Protein AF-A0A950V384-F1 (afdb_monomer)

pLDDT: mean 83.59, std 12.49, range [44.19, 95.56]

Nearest PDB structures (foldseek):
  2l8o-assembly1_A  TM=3.702E-01  e=6.399E+00  Cytophaga hutchinsonii ATCC 33406
  4v8p-assembly4_HC  TM=2.846E-01  e=3.261E+00  Tetrahymena thermophila
  8a3w-assembly1_p  TM=2.934E-01  e=3.687E+00  Leishmania major strain Friedlin

Secondary structure (DSSP, 8-state):
--SHHHHHHHHHHHHHHHHHHHHHHHHHHH-----SS-EEEE--GGGS-HHHHHHHHHHHHHHHTTT-EEEEEEEEETT---EEEEEE-TT-S-EEEEEE----

Foldseek 3Di:
DDDPVVVVVVVVVVVVVCCVVVVVVVVVVVCPPDDPDFDKAFDDLVNDDPVRNVVVVVVQVVVVVVQWHWDTKTDRPPPAPKIKIWIDHPVDPDIDIDIDHDDD

Sequence (104 aa):
MALFADTDLFVFLATVAQILILGPMQLRRNLRPLPRSFAVESVPDESLTEGQRKYFKDYDEKLARLNYWPVYTYRASGFSPNLLRSYANPMEPVRCVLMIVEVS

Mean predicted aligned error: 10.93 Å

Structure (mmCIF, N/CA/C/O backbone):
data_AF-A0A950V384-F1
#
_entry.id   AF-A0A950V384-F1
#
loop_
_atom_site.group_PDB
_atom_site.id
_atom_site.type_symbol
_atom_site.label_atom_id
_atom_site.label_alt_id
_atom_site.label_comp_id
_atom_site.label_asym_id
_atom_site.label_entity_id
_atom_site.label_seq_id
_atom_site.pdbx_PDB_ins_code
_atom_site.Cartn_x
_atom_site.Cartn_y
_atom_site.Cartn_z
_atom_site.occupancy
_atom_site.B_iso_or_equiv
_atom_site.auth_seq_id
_atom_site.auth_comp_id
_atom_site.auth_asym_id
_atom_site.auth_atom_id
_atom_site.pdbx_PDB_model_num
ATOM 1 N N . MET A 1 1 ? -55.552 22.371 12.981 1.00 44.19 1 MET A N 1
ATOM 2 C CA . MET A 1 1 ? -54.364 22.944 12.315 1.00 44.19 1 MET A CA 1
ATOM 3 C C . MET A 1 1 ? -53.365 23.302 13.410 1.00 44.19 1 MET A C 1
ATOM 5 O O . MET A 1 1 ? -53.310 24.442 13.834 1.00 44.19 1 MET A O 1
ATOM 9 N N . ALA A 1 2 ? -52.723 22.295 14.004 1.00 50.62 2 ALA A N 1
ATOM 10 C CA . ALA A 1 2 ? -51.866 22.466 15.178 1.00 50.62 2 ALA A CA 1
ATOM 11 C C . ALA A 1 2 ? -51.040 21.189 15.418 1.00 50.62 2 ALA A C 1
ATOM 13 O O . ALA A 1 2 ? -51.547 20.098 15.163 1.00 50.62 2 ALA A O 1
ATOM 14 N N . LEU A 1 3 ? -49.828 21.370 15.956 1.00 50.88 3 LEU A N 1
ATOM 15 C CA . LEU A 1 3 ? -49.011 20.423 16.741 1.00 50.88 3 LEU A CA 1
ATOM 16 C C . LEU A 1 3 ? -48.014 19.466 16.066 1.00 50.88 3 LEU A C 1
ATOM 18 O O . LEU A 1 3 ? -47.193 18.917 16.791 1.00 50.88 3 LEU A O 1
ATOM 22 N N . PHE A 1 4 ? -47.970 19.309 14.740 1.00 52.41 4 PHE A N 1
ATOM 23 C CA . PHE A 1 4 ? -46.902 18.494 14.116 1.00 52.41 4 PHE A CA 1
ATOM 24 C C . PHE A 1 4 ? -45.592 19.262 13.868 1.00 52.41 4 PHE A C 1
ATOM 26 O O . PHE A 1 4 ? -44.540 18.648 13.742 1.00 52.41 4 PHE A O 1
ATOM 33 N N . ALA A 1 5 ? -45.631 20.599 13.842 1.00 56.78 5 ALA A N 1
ATOM 34 C CA . ALA A 1 5 ? -44.442 21.422 13.604 1.00 56.78 5 ALA A CA 1
ATOM 35 C C . ALA A 1 5 ? -43.501 21.502 14.823 1.00 56.78 5 ALA A C 1
ATOM 37 O O . ALA A 1 5 ? -42.292 21.612 14.647 1.00 56.78 5 ALA A O 1
ATOM 38 N N . ASP A 1 6 ? -44.028 21.410 16.048 1.00 63.94 6 ASP A N 1
ATOM 39 C CA . ASP A 1 6 ? -43.222 21.572 17.266 1.00 63.94 6 ASP A CA 1
ATOM 40 C C . ASP A 1 6 ? -42.401 20.328 17.600 1.00 63.94 6 ASP A C 1
ATOM 42 O O . ASP A 1 6 ? -41.274 20.441 18.074 1.00 63.94 6 ASP A O 1
ATOM 46 N N . THR A 1 7 ? -42.934 19.131 17.341 1.00 78.44 7 THR A N 1
ATOM 47 C CA . THR A 1 7 ? -42.231 17.880 17.662 1.00 78.44 7 THR A CA 1
ATOM 48 C C . THR A 1 7 ? -41.049 17.664 16.727 1.00 78.44 7 THR A C 1
ATOM 50 O O . THR A 1 7 ? -39.948 17.383 17.196 1.00 78.44 7 THR A O 1
ATOM 53 N N . ASP A 1 8 ? -41.251 17.872 15.425 1.00 81.44 8 ASP A N 1
ATOM 54 C CA . ASP A 1 8 ? -40.179 17.777 14.431 1.00 81.44 8 ASP A CA 1
ATOM 55 C C . ASP A 1 8 ? -39.109 18.850 14.656 1.00 81.44 8 ASP A C 1
ATOM 57 O O . ASP A 1 8 ? -37.915 18.553 14.611 1.00 81.44 8 ASP A O 1
ATOM 61 N N . LEU A 1 9 ? -39.514 20.082 14.987 1.00 84.44 9 LEU A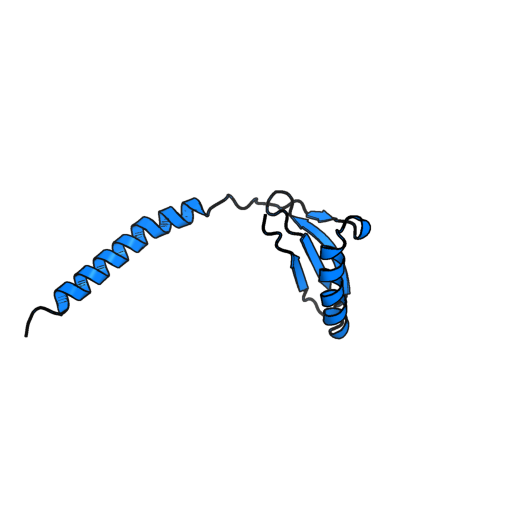 N 1
ATOM 62 C CA . LEU A 1 9 ? -38.577 21.154 15.319 1.00 84.44 9 LEU A CA 1
ATOM 63 C C . LEU A 1 9 ? -37.750 20.818 16.567 1.00 84.44 9 LEU A C 1
ATOM 65 O O . LEU A 1 9 ? -36.546 21.072 16.596 1.00 84.44 9 LEU A O 1
ATOM 69 N N . PHE A 1 10 ? -38.366 20.218 17.586 1.00 88.19 10 PHE A N 1
ATOM 70 C CA . PHE A 1 10 ? -37.671 19.830 18.811 1.00 88.19 10 PHE A CA 1
ATOM 71 C C . PHE A 1 10 ? -36.682 18.687 18.569 1.00 88.19 10 PHE A C 1
ATOM 73 O O . PHE A 1 10 ? -35.551 18.736 19.052 1.00 88.19 10 PHE A O 1
ATOM 80 N N . VAL A 1 11 ? -37.072 17.684 17.777 1.00 88.38 11 VAL A N 1
ATOM 81 C CA . VAL A 1 11 ? -36.191 16.577 17.375 1.00 88.38 11 VAL A CA 1
ATOM 82 C C . VAL A 1 11 ? -35.025 17.097 16.535 1.00 88.38 11 VAL A C 1
ATOM 84 O O . VAL A 1 11 ? -33.877 16.718 16.782 1.00 88.38 11 VAL A O 1
ATOM 87 N N . PHE A 1 12 ? -35.288 18.007 15.595 1.00 89.12 12 PHE A N 1
ATOM 88 C CA . PHE A 1 12 ? -34.262 18.669 14.792 1.00 89.12 12 PHE A CA 1
ATOM 89 C C . PHE A 1 12 ? -33.274 19.460 15.662 1.00 89.12 12 PHE A C 1
ATOM 91 O O . PHE A 1 12 ? -32.062 19.289 15.549 1.00 89.12 12 PHE A O 1
ATOM 98 N N . LEU A 1 13 ? -33.763 20.285 16.589 1.00 92.62 13 LEU A N 1
ATOM 99 C CA . LEU A 1 13 ? -32.900 21.051 17.491 1.00 92.62 13 LEU A CA 1
ATOM 100 C C . LEU A 1 13 ? -32.081 20.143 18.416 1.00 92.62 13 LEU A C 1
ATOM 102 O O . LEU A 1 13 ? -30.886 20.379 18.603 1.00 92.62 13 LEU A O 1
ATOM 106 N N . ALA A 1 14 ? -32.690 19.083 18.954 1.00 91.31 14 ALA A N 1
ATOM 107 C CA . ALA A 1 14 ? -32.005 18.109 19.797 1.00 91.31 14 ALA A CA 1
ATOM 108 C C . ALA A 1 14 ? -30.884 17.390 19.032 1.00 91.31 14 ALA A C 1
ATOM 110 O O . ALA A 1 14 ? -29.765 17.285 19.533 1.00 91.31 14 ALA A O 1
ATOM 111 N N . THR A 1 15 ? -31.148 16.952 17.799 1.00 90.75 15 THR A N 1
ATOM 112 C CA . THR A 1 15 ? -30.141 16.298 16.950 1.00 90.75 15 THR A CA 1
ATOM 113 C C . THR A 1 15 ? -29.018 17.244 16.546 1.00 90.75 15 THR A C 1
ATOM 115 O O . THR A 1 15 ? -27.850 16.865 16.636 1.00 90.75 15 THR A O 1
ATOM 118 N N . VAL A 1 16 ? -29.323 18.492 16.177 1.00 93.25 16 VAL A N 1
ATOM 119 C CA . VAL A 1 16 ? -28.297 19.505 15.878 1.00 93.25 16 VAL A CA 1
ATOM 120 C C . VAL A 1 16 ? -27.422 19.770 17.105 1.00 93.25 16 VAL A C 1
ATOM 122 O O . VAL A 1 16 ? -26.196 19.745 16.996 1.00 93.25 16 VAL A O 1
ATOM 125 N N . ALA A 1 17 ? -28.019 19.954 18.286 1.00 91.69 17 ALA A N 1
ATOM 126 C CA . ALA A 1 17 ? -27.272 20.133 19.531 1.00 91.69 17 ALA A CA 1
ATOM 127 C C . ALA A 1 17 ? -26.382 18.917 19.834 1.00 91.69 17 ALA A C 1
ATOM 129 O O . ALA A 1 17 ? -25.215 19.063 20.201 1.00 91.69 17 ALA A O 1
ATOM 130 N N . GLN A 1 18 ? -26.901 17.710 19.609 1.00 91.06 18 GLN A N 1
ATOM 131 C CA . GLN A 1 18 ? -26.168 16.467 19.796 1.00 91.06 18 GLN A CA 1
ATOM 132 C C . GLN A 1 18 ? -24.958 16.372 18.850 1.00 91.06 18 GLN A C 1
ATOM 134 O O . GLN A 1 18 ? -23.861 16.053 19.306 1.00 91.06 18 GLN A O 1
ATOM 139 N N . ILE A 1 19 ? -25.113 16.717 17.568 1.00 89.75 19 ILE A N 1
ATOM 140 C CA . ILE A 1 19 ? -24.017 16.756 16.584 1.00 89.75 19 ILE A CA 1
ATOM 141 C C . ILE A 1 19 ? -22.969 17.808 16.970 1.00 89.75 19 ILE A C 1
ATOM 143 O O . ILE A 1 19 ? -21.773 17.516 16.948 1.00 89.75 19 ILE A O 1
ATOM 147 N N . LEU A 1 20 ? -23.397 19.009 17.367 1.00 92.81 20 LEU A N 1
ATOM 148 C CA . LEU A 1 20 ? -22.489 20.102 17.729 1.00 92.81 20 LEU A CA 1
ATOM 149 C C . LEU A 1 20 ? -21.694 19.827 19.011 1.00 92.81 20 LEU A C 1
ATOM 151 O O . LEU A 1 20 ? -20.586 20.336 19.147 1.00 92.81 20 LEU A O 1
ATOM 155 N N . ILE A 1 21 ? -22.221 19.018 19.935 1.00 90.19 21 ILE A N 1
ATOM 156 C CA . ILE A 1 21 ? -21.540 18.675 21.193 1.00 90.19 21 ILE A CA 1
ATOM 157 C C . ILE A 1 21 ? -20.710 17.392 21.046 1.00 90.19 21 ILE A C 1
ATOM 159 O O . ILE A 1 21 ? -19.519 17.376 21.369 1.00 90.19 21 ILE A O 1
ATOM 163 N N . LEU A 1 22 ? -21.307 16.305 20.549 1.00 87.31 22 LEU A N 1
ATOM 164 C CA . LEU A 1 22 ? -20.626 15.008 20.444 1.00 87.31 22 LEU A CA 1
ATOM 165 C C . LEU A 1 22 ? -19.671 14.945 19.258 1.00 87.31 22 LEU A C 1
ATOM 167 O O . LEU A 1 22 ? -18.626 14.311 19.379 1.00 87.31 22 LEU A O 1
ATOM 171 N N . GLY A 1 23 ? -19.979 15.625 18.154 1.00 82.69 23 GLY A N 1
ATOM 172 C CA . GLY A 1 23 ? -19.125 15.695 16.969 1.00 82.69 23 GLY A CA 1
ATOM 173 C C . GLY A 1 23 ? -17.694 16.137 17.291 1.00 82.69 23 GLY A C 1
ATOM 174 O O . GLY A 1 23 ? -16.766 15.360 17.056 1.00 82.69 23 GLY A O 1
ATOM 175 N N . PRO A 1 24 ? -17.465 17.321 17.894 1.00 82.88 24 PRO A N 1
ATOM 176 C CA . PRO A 1 24 ? -16.115 17.754 18.245 1.00 82.88 24 PRO A CA 1
ATOM 177 C C . PRO A 1 24 ? -15.473 16.874 19.322 1.00 82.88 24 PRO A C 1
ATOM 179 O O . PRO A 1 24 ? -14.260 16.677 19.294 1.00 82.88 24 PRO A O 1
ATOM 182 N N . MET A 1 25 ? -16.252 16.308 20.249 1.00 82.25 25 MET A N 1
ATOM 183 C CA . MET A 1 25 ? -15.720 15.405 21.275 1.00 82.25 25 MET A CA 1
ATOM 184 C C . MET A 1 25 ? -15.210 14.086 20.663 1.00 82.25 25 MET A C 1
ATOM 186 O O . MET A 1 25 ? -14.133 13.609 21.027 1.00 82.25 25 MET A O 1
ATOM 190 N N . GLN A 1 26 ? -15.932 13.528 19.689 1.00 76.75 26 GLN A N 1
ATOM 191 C CA . GLN A 1 26 ? -15.523 12.340 18.936 1.00 76.75 26 GLN A CA 1
ATOM 192 C C . GLN A 1 26 ? -14.368 12.637 17.975 1.00 76.75 26 GLN A C 1
ATOM 194 O O . GLN A 1 26 ? -13.416 11.858 17.922 1.00 76.75 26 GLN A O 1
ATOM 199 N N . LEU A 1 27 ? -14.385 13.784 17.283 1.00 72.94 27 LEU A N 1
ATOM 200 C CA . LEU A 1 27 ? -13.257 14.211 16.450 1.00 72.94 27 LEU A CA 1
ATOM 201 C C . LEU A 1 27 ? -11.977 14.315 17.282 1.00 72.94 27 LEU A C 1
ATOM 203 O O . LEU A 1 27 ? -10.945 13.785 16.889 1.00 72.94 27 LEU A O 1
ATOM 207 N N . ARG A 1 28 ? -12.047 14.932 18.467 1.00 74.25 28 ARG A N 1
ATOM 208 C CA . ARG A 1 28 ? -10.898 15.060 19.378 1.00 74.25 28 ARG A CA 1
ATOM 209 C C . ARG A 1 28 ? -10.384 13.724 19.902 1.00 74.25 28 ARG A C 1
ATOM 211 O O . ARG A 1 28 ? -9.182 13.603 20.103 1.00 74.25 28 ARG A O 1
ATOM 218 N N . ARG A 1 29 ? -11.242 12.714 20.076 1.00 70.94 29 ARG A N 1
ATOM 219 C CA . ARG A 1 29 ? -10.802 11.349 20.423 1.00 70.94 29 ARG A CA 1
ATOM 220 C C . ARG A 1 29 ? -10.026 10.669 19.294 1.00 70.94 29 ARG A C 1
ATOM 222 O O . ARG A 1 29 ? -9.100 9.917 19.576 1.00 70.94 29 ARG A O 1
ATOM 229 N N . ASN A 1 30 ? -10.383 10.945 18.041 1.00 63.06 30 ASN A N 1
ATOM 230 C CA . ASN A 1 30 ? -9.755 10.334 16.866 1.00 63.06 30 ASN A CA 1
ATOM 231 C C . ASN A 1 30 ? -8.601 11.160 16.281 1.00 63.06 30 ASN A C 1
ATOM 233 O O . ASN A 1 30 ? -7.874 10.671 15.418 1.00 63.06 30 ASN A O 1
ATOM 237 N N . LEU A 1 31 ? -8.386 12.379 16.778 1.00 62.59 31 LEU A N 1
ATOM 238 C CA . LEU A 1 31 ? -7.205 13.195 16.506 1.00 62.59 31 LEU A CA 1
ATOM 239 C C . LEU A 1 31 ? -5.989 12.621 17.252 1.00 62.59 31 LEU A C 1
ATOM 241 O O . LEU A 1 31 ? -5.409 13.263 18.127 1.00 62.59 31 LEU A O 1
ATOM 245 N N . ARG A 1 32 ? -5.566 11.401 16.897 1.00 63.09 32 ARG A N 1
ATOM 246 C CA . ARG A 1 32 ? -4.167 11.035 17.129 1.00 63.09 32 ARG A CA 1
ATOM 247 C C . ARG A 1 32 ? -3.325 12.038 16.334 1.00 63.09 32 ARG A C 1
ATOM 249 O O . ARG A 1 32 ? -3.643 12.266 15.165 1.00 63.09 32 ARG A O 1
ATOM 256 N N . PRO A 1 33 ? -2.310 12.676 16.939 1.00 64.12 33 PRO A N 1
ATOM 257 C CA . PRO A 1 33 ? -1.475 13.627 16.224 1.00 64.12 33 PRO A CA 1
ATOM 258 C C . PRO A 1 33 ? -0.845 12.908 15.031 1.00 64.12 33 PRO A C 1
ATOM 260 O O . PRO A 1 33 ? -0.024 12.010 15.203 1.00 64.12 33 PRO A O 1
ATOM 263 N N . LEU A 1 34 ? -1.281 13.276 13.824 1.00 63.59 34 LEU A N 1
ATOM 264 C CA . LEU A 1 34 ? -0.654 12.833 12.588 1.00 63.59 34 LEU A CA 1
ATOM 265 C C . LEU A 1 34 ? 0.790 13.341 12.628 1.00 63.59 34 LEU A C 1
ATOM 267 O O . LEU A 1 34 ? 0.995 14.557 12.736 1.00 63.59 34 LEU A O 1
ATOM 271 N N . PRO A 1 35 ? 1.795 12.455 12.612 1.00 64.69 35 PRO A N 1
ATOM 272 C CA . PRO A 1 35 ? 3.171 12.905 12.655 1.00 64.69 35 PRO A CA 1
ATOM 273 C C . PRO A 1 35 ? 3.463 13.703 11.378 1.00 64.69 35 PRO A C 1
ATOM 275 O O . PRO A 1 35 ? 3.007 13.365 10.286 1.00 64.69 35 PRO A O 1
ATOM 278 N N . ARG A 1 36 ? 4.201 14.810 11.527 1.00 68.12 36 ARG A N 1
ATOM 279 C CA . ARG A 1 36 ? 4.544 15.713 10.411 1.00 68.12 36 ARG A CA 1
ATOM 280 C C . ARG A 1 36 ? 5.385 15.029 9.333 1.00 68.12 36 ARG A C 1
ATOM 282 O O . ARG A 1 36 ? 5.382 15.474 8.190 1.00 68.12 36 ARG A O 1
ATOM 289 N N . SER A 1 37 ? 6.103 13.977 9.703 1.00 70.06 37 SER A N 1
ATOM 290 C CA . SER A 1 37 ? 6.853 13.117 8.802 1.00 70.06 37 SER A CA 1
ATOM 291 C C . SER A 1 37 ? 6.713 11.670 9.255 1.00 70.06 37 SER A C 1
ATOM 293 O O . SER A 1 37 ? 6.672 11.376 10.449 1.00 70.06 37 SER A O 1
ATOM 295 N N . PHE A 1 38 ? 6.647 10.767 8.2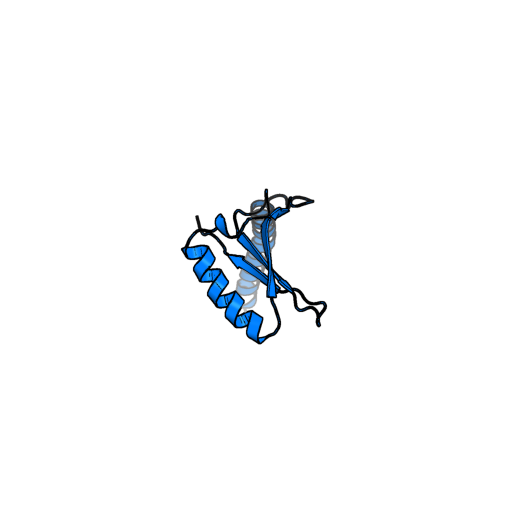84 1.00 70.88 38 PHE A N 1
ATOM 296 C CA . PHE A 1 38 ? 6.740 9.334 8.520 1.00 70.88 38 PHE A CA 1
ATOM 297 C C . PHE A 1 38 ? 8.143 8.894 8.126 1.00 70.88 38 PHE A C 1
ATOM 299 O O . PHE A 1 38 ? 8.611 9.237 7.037 1.00 70.88 38 PHE A O 1
ATOM 306 N N . ALA A 1 39 ? 8.813 8.141 8.995 1.00 78.94 39 ALA A N 1
ATOM 307 C CA . ALA A 1 39 ? 10.008 7.430 8.576 1.00 78.94 39 ALA A CA 1
ATOM 308 C C . ALA A 1 39 ? 9.558 6.221 7.748 1.00 78.94 39 ALA A C 1
ATOM 310 O O . ALA A 1 39 ? 8.763 5.397 8.202 1.00 78.94 39 ALA A O 1
ATOM 311 N N . VAL A 1 40 ? 10.014 6.171 6.500 1.00 83.00 40 VAL A N 1
ATOM 312 C CA . VAL A 1 40 ? 9.745 5.055 5.598 1.00 83.00 40 VAL A CA 1
ATOM 313 C C . VAL A 1 40 ? 10.847 4.031 5.805 1.00 83.00 40 VAL A C 1
ATOM 315 O O . VAL A 1 40 ? 12.002 4.280 5.470 1.00 83.00 40 VAL A O 1
ATOM 318 N N . GLU A 1 41 ? 10.484 2.886 6.363 1.00 88.06 41 GLU A N 1
ATOM 319 C CA . GLU A 1 41 ? 11.399 1.764 6.540 1.00 88.06 41 GLU A CA 1
ATOM 320 C C . GLU A 1 41 ? 11.198 0.788 5.385 1.00 88.06 41 GLU A C 1
ATOM 322 O O . GLU A 1 41 ? 10.106 0.245 5.215 1.00 88.06 41 GLU A O 1
ATOM 327 N N . SER A 1 42 ? 12.238 0.590 4.571 1.00 89.38 42 SER A N 1
ATOM 328 C CA . SER A 1 42 ? 12.219 -0.418 3.508 1.00 89.38 42 SER A CA 1
ATOM 329 C C . SER A 1 42 ? 12.172 -1.810 4.128 1.00 89.38 42 SER A C 1
ATOM 331 O O . SER A 1 42 ? 12.983 -2.131 4.998 1.00 89.38 42 SER A O 1
ATOM 333 N N . VAL A 1 43 ? 11.226 -2.629 3.679 1.00 89.69 43 VAL A N 1
ATOM 334 C CA . VAL A 1 43 ? 11.049 -4.000 4.151 1.00 89.69 43 VAL A CA 1
ATOM 335 C C . VAL A 1 43 ? 11.504 -4.943 3.040 1.00 89.69 43 VAL A C 1
ATOM 337 O O . VAL A 1 43 ? 10.874 -4.959 1.981 1.00 89.69 43 VAL A O 1
ATOM 340 N N . PRO A 1 44 ? 12.585 -5.714 3.246 1.00 89.69 44 PRO A N 1
ATOM 341 C CA . PRO A 1 44 ? 13.048 -6.674 2.255 1.00 89.69 44 PRO A CA 1
ATOM 342 C C . PRO A 1 44 ? 12.029 -7.806 2.087 1.00 89.69 44 PRO A C 1
ATOM 344 O O . PRO A 1 44 ? 11.416 -8.255 3.060 1.00 89.69 44 PRO A O 1
ATOM 347 N N . ASP A 1 45 ? 11.855 -8.288 0.860 1.00 86.25 45 ASP A N 1
ATOM 348 C CA . ASP A 1 45 ? 10.843 -9.297 0.527 1.00 86.25 45 ASP A CA 1
ATOM 349 C C . ASP A 1 45 ? 11.080 -10.639 1.251 1.00 86.25 45 ASP A C 1
ATOM 351 O O . ASP A 1 45 ? 10.138 -11.390 1.533 1.00 86.25 45 ASP A O 1
ATOM 355 N N . GLU A 1 46 ? 12.327 -10.928 1.630 1.00 89.25 46 GLU A 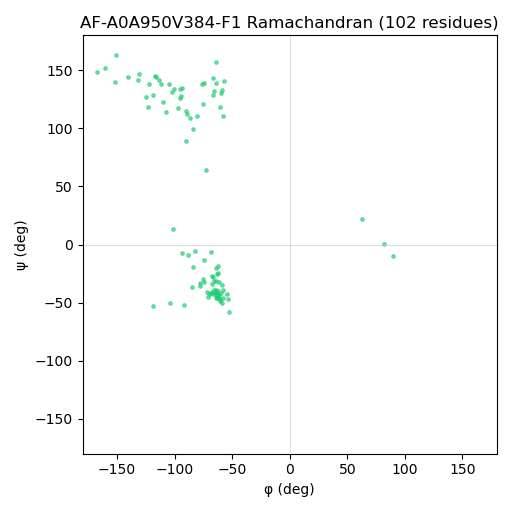N 1
ATOM 356 C CA . GLU A 1 46 ? 12.700 -12.103 2.418 1.00 89.25 46 GLU A CA 1
ATOM 357 C C . GLU A 1 46 ? 12.129 -12.057 3.839 1.00 89.25 46 GLU A C 1
ATOM 359 O O . GLU A 1 46 ? 11.868 -13.107 4.421 1.00 89.25 46 GLU A O 1
ATOM 364 N N . SER A 1 47 ? 11.897 -10.855 4.379 1.00 89.81 47 SER A N 1
ATOM 365 C CA . SER A 1 47 ? 11.346 -10.659 5.727 1.00 89.81 47 SER A CA 1
ATOM 366 C C . SER A 1 47 ? 9.821 -10.774 5.795 1.00 89.81 47 SER A C 1
ATOM 368 O O . SER A 1 47 ? 9.246 -10.747 6.883 1.00 89.81 47 SER A O 1
ATOM 370 N N . LEU A 1 48 ? 9.160 -10.917 4.643 1.00 89.12 48 LEU A N 1
ATOM 371 C CA . LEU A 1 48 ? 7.713 -11.075 4.570 1.00 89.12 48 LEU A CA 1
ATOM 372 C C . LEU A 1 48 ? 7.287 -12.468 5.017 1.00 89.12 48 LEU A C 1
ATOM 374 O O . LEU A 1 48 ? 7.880 -13.474 4.618 1.00 89.12 48 LEU A O 1
ATOM 378 N N . THR A 1 49 ? 6.193 -12.527 5.776 1.00 90.75 49 THR A N 1
ATOM 379 C CA . THR A 1 49 ? 5.548 -13.801 6.096 1.00 90.75 49 THR A CA 1
ATOM 380 C C . THR A 1 49 ? 5.020 -14.458 4.822 1.00 90.75 49 THR A C 1
ATOM 382 O O . THR A 1 49 ? 4.744 -13.795 3.817 1.00 90.75 49 THR A O 1
ATOM 385 N N . GLU A 1 50 ? 4.834 -15.777 4.853 1.00 90.62 50 GLU A N 1
ATOM 386 C CA . GLU A 1 50 ? 4.312 -16.514 3.698 1.00 90.62 50 GLU A CA 1
ATOM 387 C C . GLU A 1 50 ? 2.936 -15.986 3.254 1.00 90.62 50 GLU A C 1
ATOM 389 O O . GLU A 1 50 ? 2.685 -15.818 2.060 1.00 90.62 50 GLU A O 1
ATOM 394 N N . GLY A 1 51 ? 2.077 -15.628 4.215 1.00 89.81 51 GLY A N 1
ATOM 395 C CA . GLY A 1 51 ? 0.769 -15.030 3.946 1.00 89.81 51 GLY A CA 1
ATOM 396 C C . GLY A 1 51 ? 0.860 -13.664 3.262 1.00 89.81 51 GLY A C 1
ATOM 397 O O . GLY A 1 51 ? 0.183 -13.443 2.259 1.00 89.81 51 GLY A O 1
ATOM 398 N N . GLN A 1 52 ? 1.729 -12.768 3.746 1.00 90.50 52 GLN A N 1
ATOM 399 C CA . GLN A 1 52 ? 1.951 -11.450 3.132 1.00 90.50 52 GLN A CA 1
ATOM 400 C C . GLN A 1 52 ? 2.503 -11.585 1.710 1.00 90.50 52 GLN A C 1
ATOM 402 O O . GLN A 1 52 ? 2.033 -10.918 0.790 1.00 90.50 52 GLN A O 1
ATOM 407 N N . ARG A 1 53 ? 3.472 -12.486 1.517 1.00 91.06 53 ARG A N 1
ATOM 408 C CA . ARG A 1 53 ? 4.076 -12.745 0.208 1.00 91.06 53 ARG A CA 1
ATOM 409 C C . ARG A 1 53 ? 3.049 -13.277 -0.783 1.00 91.06 53 ARG A C 1
ATOM 411 O O . ARG A 1 53 ? 2.982 -12.793 -1.909 1.00 91.06 53 ARG A O 1
ATOM 418 N N . LYS A 1 54 ? 2.232 -14.247 -0.362 1.00 91.75 54 LYS A N 1
ATOM 419 C CA . LYS A 1 54 ? 1.152 -14.793 -1.189 1.00 91.75 54 LYS A CA 1
ATOM 420 C C . LYS A 1 54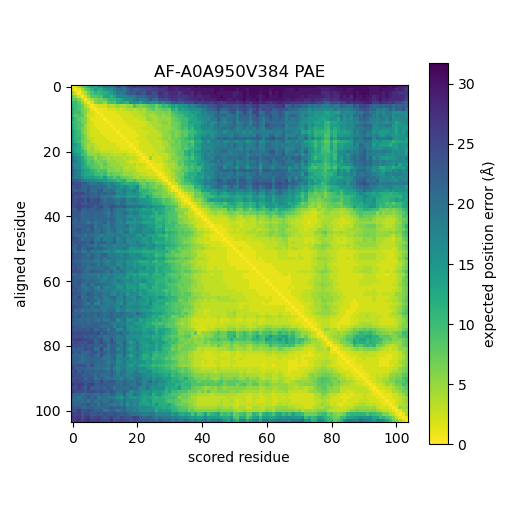 ? 0.130 -13.717 -1.549 1.00 91.75 54 LYS A C 1
ATOM 422 O O . LYS A 1 54 ? -0.253 -13.624 -2.708 1.00 91.75 54 LYS A O 1
ATOM 427 N N . TYR A 1 55 ? -0.258 -12.885 -0.582 1.00 91.44 55 TYR A N 1
ATOM 428 C CA . TYR A 1 55 ? -1.184 -11.784 -0.821 1.00 91.44 55 TYR A CA 1
ATOM 429 C C . TYR A 1 55 ? -0.645 -10.815 -1.873 1.00 91.44 55 TYR A C 1
ATOM 431 O O . TYR A 1 55 ? -1.342 -10.529 -2.841 1.00 91.44 55 TYR A O 1
ATOM 439 N N . PHE A 1 56 ? 0.599 -10.343 -1.737 1.00 92.94 56 PHE A N 1
ATOM 440 C CA . PHE A 1 56 ? 1.166 -9.439 -2.736 1.00 92.94 56 PHE A CA 1
ATOM 441 C C . PHE A 1 56 ? 1.316 -10.084 -4.103 1.00 92.94 56 PHE A C 1
ATOM 443 O O . PHE A 1 56 ? 1.000 -9.427 -5.086 1.00 92.94 56 PHE A O 1
ATOM 450 N N . LYS A 1 57 ? 1.713 -11.358 -4.173 1.00 92.69 57 LYS A N 1
ATOM 451 C CA . LYS A 1 57 ? 1.895 -12.062 -5.444 1.00 92.69 57 LYS A CA 1
ATOM 452 C C . LYS A 1 57 ? 0.642 -12.004 -6.324 1.00 92.69 57 LYS A C 1
ATOM 454 O O . LYS A 1 57 ? 0.743 -11.712 -7.513 1.00 92.69 57 LYS A O 1
ATOM 459 N N . ASP A 1 58 ? -0.539 -12.193 -5.737 1.00 92.94 58 ASP A N 1
ATOM 460 C CA . ASP A 1 58 ? -1.806 -12.118 -6.472 1.00 92.94 58 ASP A CA 1
ATOM 461 C C . ASP A 1 58 ? -2.051 -10.724 -7.082 1.00 92.94 58 ASP A C 1
ATOM 463 O O . ASP A 1 58 ? -2.685 -10.600 -8.132 1.00 92.94 58 ASP A O 1
ATOM 467 N N . TYR A 1 59 ? -1.580 -9.658 -6.426 1.00 93.69 59 TYR A N 1
ATOM 468 C CA . TYR A 1 59 ? -1.682 -8.287 -6.931 1.00 93.69 59 TYR A CA 1
ATOM 469 C C . TYR A 1 59 ? -0.546 -7.928 -7.881 1.00 93.69 59 TYR A C 1
ATOM 471 O O . TYR A 1 59 ? -0.819 -7.250 -8.868 1.00 93.69 59 TYR A O 1
ATOM 479 N N . ASP A 1 60 ? 0.672 -8.416 -7.641 1.00 94.38 60 ASP A N 1
ATOM 480 C CA . ASP A 1 60 ? 1.804 -8.285 -8.556 1.00 94.38 60 ASP A CA 1
ATOM 481 C C . ASP A 1 60 ? 1.398 -8.819 -9.941 1.00 94.38 60 ASP A C 1
ATOM 483 O O . ASP A 1 60 ? 1.556 -8.130 -10.944 1.00 94.38 60 ASP A O 1
ATOM 487 N N . GLU A 1 61 ? 0.768 -9.998 -10.001 1.00 95.19 61 GLU A N 1
ATOM 488 C CA . GLU A 1 61 ? 0.296 -10.598 -11.254 1.00 95.19 61 GLU A CA 1
ATOM 489 C C . GLU A 1 61 ? -0.823 -9.789 -11.930 1.00 95.19 61 GLU A C 1
ATOM 491 O O . GLU A 1 61 ? -0.850 -9.659 -13.156 1.00 95.19 61 GLU A O 1
ATOM 496 N N . LYS A 1 62 ? -1.764 -9.234 -11.155 1.00 94.50 62 LYS A N 1
ATOM 497 C CA . LYS A 1 62 ? -2.868 -8.418 -11.695 1.00 94.50 62 LYS A CA 1
ATOM 498 C C . LYS A 1 62 ? -2.375 -7.072 -12.218 1.00 94.50 62 LYS A C 1
ATOM 500 O O . LYS A 1 62 ? -2.813 -6.642 -13.281 1.00 94.50 62 LYS A O 1
ATOM 505 N N . LEU A 1 63 ? -1.478 -6.421 -11.483 1.00 94.06 63 LEU A N 1
ATOM 506 C CA . LEU A 1 63 ? -0.919 -5.115 -11.824 1.00 94.06 63 LEU A CA 1
ATOM 507 C C . LEU A 1 63 ? 0.102 -5.215 -12.961 1.00 94.06 63 LEU A C 1
ATOM 509 O O . LEU A 1 63 ? 0.115 -4.343 -13.829 1.00 94.06 63 LEU A O 1
ATOM 513 N N . ALA A 1 64 ? 0.847 -6.319 -13.058 1.00 94.31 64 ALA A N 1
ATOM 514 C CA . ALA A 1 64 ? 1.733 -6.577 -14.190 1.00 94.31 64 ALA A CA 1
ATOM 515 C C . ALA A 1 64 ? 0.973 -6.608 -15.528 1.00 94.31 64 ALA A C 1
ATOM 517 O O . ALA A 1 64 ? 1.476 -6.106 -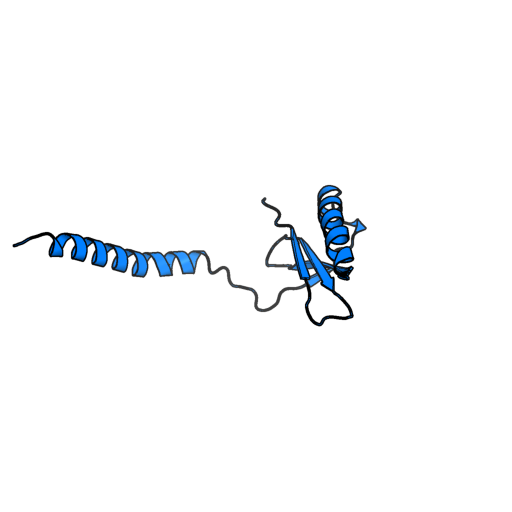16.531 1.00 94.31 64 ALA A O 1
ATOM 518 N N . ARG A 1 65 ? -0.278 -7.101 -15.553 1.00 94.94 65 ARG A N 1
ATOM 519 C CA . ARG A 1 65 ? -1.144 -7.052 -16.756 1.00 94.94 65 ARG A CA 1
ATOM 520 C C . ARG A 1 65 ? -1.499 -5.628 -17.192 1.00 94.94 65 ARG A C 1
ATOM 522 O O . ARG A 1 65 ? -1.894 -5.429 -18.335 1.00 94.94 65 ARG A O 1
ATOM 529 N N . LEU A 1 66 ? -1.371 -4.659 -16.289 1.00 93.44 66 LEU A N 1
ATOM 530 C CA . LEU A 1 66 ? -1.580 -3.231 -16.529 1.00 93.44 66 LEU A CA 1
ATOM 531 C C . LEU A 1 66 ? -0.249 -2.471 -16.693 1.00 93.44 66 LEU A C 1
ATOM 533 O O . LEU A 1 66 ? -0.245 -1.246 -16.647 1.00 93.44 66 LEU A O 1
ATOM 537 N N . ASN A 1 67 ? 0.878 -3.174 -16.872 1.00 94.38 67 ASN A N 1
ATOM 538 C CA . ASN A 1 67 ? 2.241 -2.620 -16.926 1.00 94.38 67 ASN A CA 1
ATOM 539 C C . ASN A 1 67 ? 2.718 -1.926 -15.638 1.00 94.38 67 ASN A C 1
ATOM 541 O O . ASN A 1 67 ? 3.657 -1.128 -15.671 1.00 94.38 67 ASN A O 1
ATOM 545 N N . TYR A 1 68 ? 2.113 -2.250 -14.496 1.00 95.50 68 TYR A N 1
ATOM 546 C CA . TYR A 1 68 ? 2.582 -1.811 -13.185 1.00 95.50 68 TYR A CA 1
ATOM 547 C C . TYR A 1 68 ? 3.462 -2.880 -12.544 1.00 95.50 68 TYR A C 1
ATOM 549 O O . TYR A 1 68 ? 3.038 -4.021 -12.367 1.00 95.50 68 TYR A O 1
ATOM 557 N N . TRP A 1 69 ? 4.668 -2.489 -12.140 1.00 93.44 69 TRP A N 1
ATOM 558 C CA . TRP A 1 69 ? 5.649 -3.386 -11.533 1.00 93.44 69 TRP A CA 1
ATOM 559 C C . TRP A 1 69 ? 5.941 -2.979 -10.090 1.00 93.44 69 TRP A C 1
ATOM 561 O O . TRP A 1 69 ? 5.966 -1.777 -9.797 1.00 93.44 69 TRP A O 1
ATOM 571 N N . PRO A 1 70 ? 6.162 -3.945 -9.182 1.00 93.75 70 PRO A N 1
ATOM 572 C CA . PRO A 1 70 ? 6.525 -3.645 -7.805 1.00 93.75 70 PRO A CA 1
ATOM 573 C C . PRO A 1 70 ? 7.901 -2.970 -7.765 1.00 93.75 70 PRO A C 1
ATOM 575 O O . PRO A 1 70 ? 8.851 -3.433 -8.391 1.00 93.75 70 PRO A O 1
ATOM 578 N N . VAL A 1 71 ? 8.001 -1.861 -7.030 1.00 92.06 71 VAL A N 1
ATOM 579 C CA . VAL A 1 71 ? 9.242 -1.079 -6.904 1.00 92.06 71 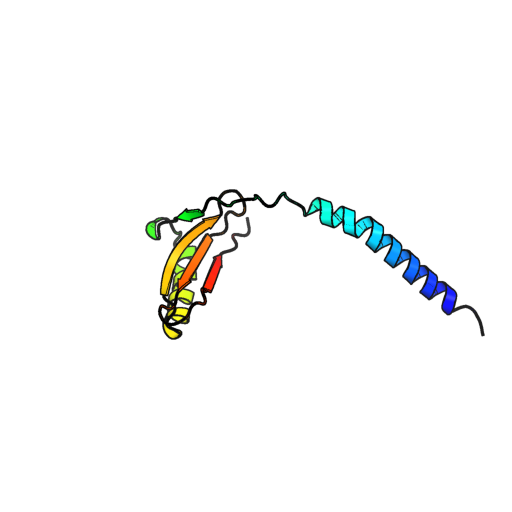VAL A CA 1
ATOM 580 C C . VAL A 1 71 ? 9.898 -1.326 -5.551 1.00 92.06 71 VAL A C 1
ATOM 582 O O . VAL A 1 71 ? 11.090 -1.603 -5.483 1.00 92.06 71 VAL A O 1
ATOM 585 N N . TYR A 1 72 ? 9.129 -1.203 -4.468 1.00 90.56 72 TYR A N 1
ATOM 586 C CA . TYR A 1 72 ? 9.609 -1.452 -3.110 1.00 90.56 72 TYR A CA 1
ATOM 587 C C . TYR A 1 72 ? 8.449 -1.701 -2.142 1.00 90.56 72 TYR A C 1
ATOM 589 O O . TYR A 1 72 ? 7.338 -1.182 -2.317 1.00 90.56 72 TYR A O 1
ATOM 597 N N . THR A 1 73 ? 8.743 -2.471 -1.095 1.00 93.00 73 THR A N 1
ATOM 598 C CA . THR A 1 73 ? 7.861 -2.723 0.048 1.00 93.00 73 THR A CA 1
ATOM 599 C C . THR A 1 73 ? 8.373 -1.924 1.249 1.00 93.00 73 THR A C 1
ATOM 601 O O . THR A 1 73 ? 9.580 -1.835 1.464 1.00 93.00 73 THR A O 1
ATOM 604 N N . TYR A 1 74 ? 7.487 -1.300 2.023 1.00 91.00 74 TYR A N 1
ATOM 605 C CA . TYR A 1 74 ? 7.870 -0.456 3.152 1.00 91.00 74 TYR A CA 1
ATOM 606 C C . TYR A 1 74 ? 6.823 -0.414 4.266 1.00 91.00 74 TYR A C 1
ATOM 608 O O . TYR A 1 74 ? 5.652 -0.738 4.065 1.00 91.00 74 TYR A O 1
ATOM 616 N N . ARG A 1 75 ? 7.246 0.041 5.447 1.00 89.06 75 ARG A N 1
ATOM 617 C CA . ARG A 1 75 ? 6.374 0.392 6.575 1.00 89.06 75 ARG A CA 1
ATOM 618 C C . ARG A 1 75 ? 6.492 1.874 6.899 1.00 89.06 75 ARG A C 1
ATOM 620 O O . ARG A 1 75 ? 7.564 2.467 6.784 1.00 89.06 75 ARG A O 1
ATOM 627 N N . ALA A 1 76 ? 5.374 2.471 7.304 1.00 82.75 76 ALA A N 1
ATOM 628 C CA . ALA A 1 76 ? 5.334 3.838 7.810 1.00 82.75 76 ALA A CA 1
ATOM 629 C C . ALA A 1 76 ? 5.552 3.816 9.330 1.00 82.75 76 ALA A C 1
ATOM 631 O O . ALA A 1 76 ? 4.602 3.709 10.114 1.00 82.75 76 ALA A O 1
ATOM 632 N N . SER A 1 77 ? 6.820 3.894 9.734 1.00 74.38 77 SER A N 1
ATOM 633 C CA . SER A 1 77 ? 7.223 3.852 11.138 1.00 74.38 77 SER A CA 1
ATOM 634 C C . SER A 1 77 ? 6.568 4.996 11.918 1.00 74.38 77 SER A C 1
ATOM 636 O O . SER A 1 77 ? 6.520 6.142 11.460 1.00 74.38 77 SER A O 1
ATOM 638 N N . GLY A 1 78 ? 5.998 4.671 13.081 1.00 68.00 78 GLY A N 1
ATOM 639 C CA . GLY A 1 78 ? 5.309 5.629 13.953 1.00 68.00 78 GLY A CA 1
ATOM 640 C C . GLY A 1 78 ? 3.855 5.963 13.585 1.00 68.00 78 GLY A C 1
ATOM 641 O O . GLY A 1 78 ? 3.235 6.748 14.299 1.00 68.00 78 GLY A O 1
ATOM 642 N N . PHE A 1 79 ? 3.283 5.377 12.525 1.00 71.00 79 PHE A N 1
ATOM 643 C CA . PHE A 1 79 ? 1.872 5.591 12.164 1.00 71.00 79 PHE A CA 1
ATOM 644 C C . PHE A 1 79 ? 1.041 4.322 12.195 1.00 71.00 79 PHE A C 1
ATOM 646 O O . PHE A 1 79 ? -0.010 4.274 12.833 1.00 71.00 79 PHE A O 1
ATOM 653 N N . SER A 1 80 ? 1.506 3.298 11.489 1.00 72.19 80 SER A N 1
ATOM 654 C CA . SER A 1 80 ? 0.769 2.059 11.343 1.00 72.19 80 SER A CA 1
ATOM 655 C C . SER A 1 80 ? 1.742 0.906 11.125 1.00 72.19 80 SER A C 1
ATOM 657 O O . SER A 1 80 ? 2.705 1.072 10.374 1.00 72.19 80 SER A O 1
ATOM 659 N N . PRO A 1 81 ? 1.493 -0.266 11.737 1.00 78.75 81 PRO A N 1
ATOM 660 C CA . PRO A 1 81 ? 2.264 -1.471 11.443 1.00 78.75 81 PRO A CA 1
ATOM 661 C C . PRO A 1 81 ? 2.005 -2.000 10.023 1.00 78.75 81 PRO A C 1
ATOM 663 O O . PRO A 1 81 ? 2.680 -2.932 9.589 1.00 78.75 81 PRO A O 1
ATOM 666 N N . ASN A 1 82 ? 1.048 -1.408 9.301 1.00 86.44 82 ASN A N 1
ATOM 667 C CA . ASN A 1 82 ? 0.647 -1.839 7.975 1.00 86.44 82 ASN A CA 1
ATOM 668 C C . ASN A 1 82 ? 1.820 -1.850 7.001 1.00 86.44 82 ASN A C 1
ATOM 670 O O . ASN A 1 82 ? 2.660 -0.947 6.960 1.00 86.44 82 ASN A O 1
ATOM 674 N N . LEU A 1 83 ? 1.816 -2.882 6.170 1.00 90.31 83 LEU A N 1
ATOM 675 C CA . LEU A 1 83 ? 2.809 -3.090 5.140 1.00 90.31 83 LEU A CA 1
ATOM 676 C C . LEU A 1 83 ? 2.295 -2.506 3.827 1.00 90.31 83 LEU A C 1
ATOM 678 O O . LEU A 1 83 ? 1.186 -2.821 3.395 1.00 90.31 83 LEU A O 1
ATOM 682 N N . LEU A 1 84 ? 3.094 -1.654 3.193 1.00 91.75 84 LEU A N 1
ATOM 683 C CA . LEU A 1 84 ? 2.756 -1.012 1.931 1.00 91.75 84 LEU A CA 1
ATOM 684 C C . LEU A 1 84 ? 3.691 -1.505 0.831 1.00 91.75 84 LEU A C 1
ATOM 686 O O . LEU A 1 84 ? 4.890 -1.647 1.050 1.00 91.75 84 LEU A O 1
ATOM 690 N N . ARG A 1 85 ? 3.159 -1.709 -0.372 1.00 93.62 85 ARG A N 1
ATOM 691 C CA . ARG A 1 85 ? 3.948 -1.988 -1.573 1.00 93.62 85 ARG A CA 1
ATOM 692 C C . ARG A 1 85 ? 3.607 -0.984 -2.661 1.00 93.62 85 ARG A C 1
ATOM 694 O O . ARG A 1 85 ? 2.436 -0.785 -2.986 1.00 93.62 85 ARG A O 1
ATOM 701 N N . SER A 1 86 ? 4.641 -0.339 -3.188 1.00 93.75 86 SER A N 1
ATOM 702 C CA . SER A 1 86 ? 4.535 0.658 -4.250 1.00 93.75 86 SER A CA 1
ATOM 703 C C . SER A 1 86 ? 4.736 0.006 -5.610 1.00 93.75 86 SER A C 1
ATOM 705 O O . SER A 1 86 ? 5.682 -0.763 -5.794 1.00 93.75 86 SER A O 1
ATOM 707 N N . TYR A 1 87 ? 3.878 0.357 -6.561 1.00 95.50 87 TYR A N 1
ATOM 708 C CA . TYR A 1 87 ? 3.930 -0.078 -7.947 1.00 95.50 87 TYR A CA 1
ATOM 709 C C . TYR A 1 87 ? 4.011 1.134 -8.864 1.00 95.50 87 TYR A C 1
ATOM 711 O O . TYR A 1 87 ? 3.299 2.127 -8.675 1.00 95.50 87 TYR A O 1
ATOM 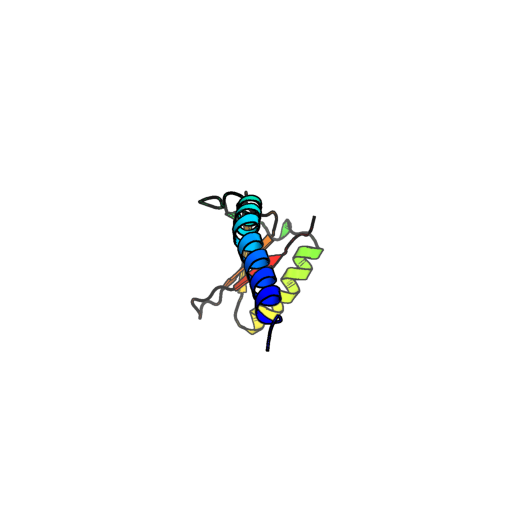719 N N . ALA A 1 88 ? 4.851 1.031 -9.886 1.00 95.56 88 ALA A N 1
ATOM 720 C CA . ALA A 1 88 ? 5.016 2.072 -10.885 1.00 95.56 88 ALA A CA 1
ATOM 721 C C . ALA A 1 88 ? 4.939 1.483 -12.290 1.00 95.56 88 ALA A C 1
ATOM 723 O O . ALA A 1 88 ? 5.378 0.358 -12.537 1.00 95.56 88 ALA A O 1
ATOM 724 N N . ASN A 1 89 ? 4.401 2.278 -13.205 1.00 94.62 89 ASN A N 1
ATOM 725 C CA . ASN A 1 89 ? 4.470 2.037 -14.633 1.00 94.62 89 ASN A CA 1
ATOM 726 C C . ASN A 1 89 ? 5.396 3.112 -15.223 1.00 94.62 89 ASN A C 1
ATOM 728 O O . ASN A 1 89 ? 5.119 4.293 -15.041 1.00 94.62 89 ASN A O 1
ATOM 732 N N . PRO A 1 90 ? 6.493 2.763 -15.913 1.00 90.62 90 PRO A N 1
ATOM 733 C CA . PRO A 1 90 ? 7.402 3.760 -16.484 1.00 90.62 90 PRO A CA 1
ATOM 734 C C . PRO A 1 90 ? 6.745 4.652 -17.550 1.00 90.62 90 PRO A C 1
ATOM 736 O O . PRO A 1 90 ? 7.268 5.724 -17.845 1.00 90.62 90 PRO A O 1
ATOM 739 N N . MET A 1 91 ? 5.616 4.227 -18.122 1.00 92.06 91 MET A N 1
ATOM 740 C CA . MET A 1 91 ? 4.873 4.977 -19.137 1.00 92.06 91 MET A CA 1
ATOM 741 C C . MET A 1 91 ? 3.839 5.937 -18.539 1.00 92.06 91 MET A C 1
ATOM 743 O O . MET A 1 91 ? 3.274 6.74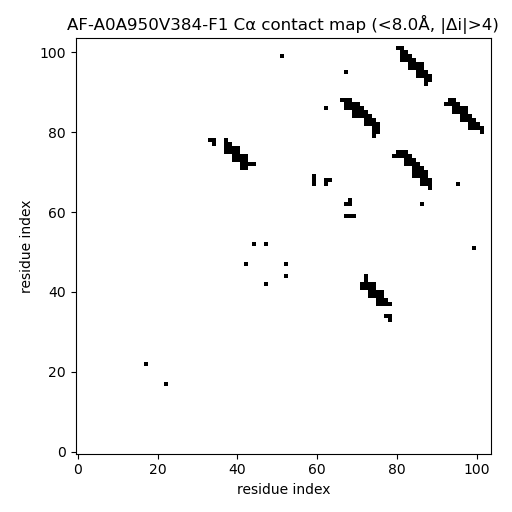7 -19.271 1.00 92.06 91 MET A O 1
ATOM 747 N N . GLU A 1 92 ? 3.587 5.873 -17.228 1.00 90.38 92 GLU A N 1
ATOM 748 C CA . GLU A 1 92 ? 2.574 6.691 -16.562 1.00 90.38 92 GLU A CA 1
ATOM 749 C C . GLU A 1 92 ? 3.123 7.359 -15.292 1.00 90.38 92 GLU A C 1
ATOM 751 O O . GLU A 1 92 ? 3.859 6.749 -14.520 1.00 90.38 92 GLU A O 1
ATOM 756 N N . PRO A 1 93 ? 2.737 8.613 -14.998 1.00 88.56 93 PRO A N 1
ATOM 757 C CA . PRO A 1 93 ? 3.172 9.288 -13.775 1.00 88.56 93 PRO A CA 1
ATOM 758 C C . PRO A 1 93 ? 2.458 8.765 -12.517 1.00 88.56 93 PRO A C 1
ATOM 760 O O . PRO A 1 93 ? 2.855 9.087 -11.395 1.00 88.56 93 PRO A O 1
ATOM 763 N N . VAL A 1 94 ? 1.381 7.995 -12.687 1.00 89.94 94 VAL A N 1
ATOM 764 C CA . VAL A 1 94 ? 0.548 7.501 -11.589 1.00 89.94 94 VAL A CA 1
ATOM 765 C C . VAL A 1 94 ? 1.248 6.343 -10.883 1.00 89.94 94 VAL A C 1
ATOM 767 O O . VAL A 1 94 ? 1.811 5.453 -11.516 1.00 89.94 94 VAL A O 1
ATOM 770 N N . ARG A 1 95 ? 1.182 6.336 -9.548 1.00 88.62 95 ARG A N 1
ATOM 771 C CA . ARG A 1 95 ? 1.666 5.235 -8.708 1.00 88.62 95 ARG A CA 1
ATOM 772 C C . ARG A 1 95 ? 0.492 4.536 -8.049 1.00 88.62 95 ARG A C 1
ATOM 774 O O . ARG A 1 95 ? -0.410 5.196 -7.536 1.00 88.62 95 ARG A O 1
ATOM 781 N N . CYS A 1 96 ? 0.544 3.213 -8.008 1.00 91.69 96 CYS A N 1
ATOM 782 C CA . CYS A 1 96 ? -0.387 2.414 -7.222 1.00 91.69 96 CYS A CA 1
ATOM 783 C C . CYS A 1 96 ? 0.300 1.988 -5.928 1.00 91.69 96 CYS A C 1
ATOM 785 O O . CYS A 1 96 ? 1.440 1.535 -5.947 1.00 91.69 96 CYS A O 1
ATOM 787 N N . VAL A 1 97 ? -0.390 2.121 -4.798 1.00 92.25 97 VAL A N 1
ATOM 788 C CA . VAL A 1 97 ? 0.120 1.674 -3.500 1.00 92.25 97 VAL A CA 1
ATOM 789 C C . VAL A 1 97 ? -0.883 0.700 -2.910 1.00 92.25 97 VAL A C 1
ATOM 791 O O . VAL A 1 97 ? -2.036 1.057 -2.673 1.00 92.25 97 VAL A O 1
ATOM 794 N N . LEU A 1 98 ? -0.443 -0.535 -2.692 1.00 92.56 98 LEU A N 1
ATOM 795 C CA . LEU A 1 98 ? -1.230 -1.561 -2.022 1.00 92.56 98 LEU A CA 1
ATOM 796 C C . LEU A 1 98 ? -0.861 -1.571 -0.540 1.00 92.56 98 LEU A C 1
ATOM 798 O O . LEU A 1 98 ? 0.323 -1.561 -0.209 1.00 92.56 98 LEU A O 1
ATOM 802 N N . MET A 1 99 ? -1.856 -1.612 0.343 1.00 90.69 99 MET A N 1
ATOM 803 C CA . MET A 1 99 ? -1.654 -1.682 1.790 1.00 90.69 99 MET A CA 1
ATOM 804 C C . MET A 1 99 ? -2.272 -2.965 2.338 1.00 90.69 99 MET A C 1
ATOM 806 O O . MET A 1 99 ? -3.452 -3.226 2.115 1.00 90.69 99 MET A O 1
ATOM 810 N N . ILE A 1 100 ? -1.490 -3.729 3.097 1.00 87.81 100 ILE A N 1
ATOM 811 C CA . ILE A 1 100 ? -1.996 -4.813 3.937 1.00 87.81 100 ILE A CA 1
ATOM 812 C C . ILE A 1 100 ? -2.304 -4.214 5.305 1.00 87.81 100 ILE A C 1
ATOM 814 O O . ILE A 1 100 ? -1.401 -3.739 5.997 1.00 87.81 100 ILE A O 1
ATOM 818 N N . VAL A 1 101 ? -3.585 -4.218 5.674 1.00 82.69 101 VAL A N 1
ATOM 819 C CA . VAL A 1 101 ? -4.028 -3.820 7.010 1.00 82.69 101 VAL A CA 1
ATOM 820 C C . VAL A 1 101 ? -3.950 -5.040 7.913 1.00 82.69 101 VAL A C 1
ATOM 822 O O . VAL A 1 101 ? -4.737 -5.974 7.764 1.00 82.69 101 VAL A O 1
ATOM 825 N N . GLU A 1 102 ? -2.997 -5.042 8.838 1.00 68.69 102 GLU A N 1
ATOM 826 C CA . GLU A 1 102 ? -2.948 -6.065 9.878 1.00 68.69 102 GLU A CA 1
ATOM 827 C C . GLU A 1 102 ? -3.947 -5.683 10.972 1.00 68.69 102 GLU A C 1
ATOM 829 O O . GLU A 1 102 ? -3.781 -4.684 11.672 1.00 68.69 102 GLU A O 1
ATOM 834 N N . VAL A 1 103 ? -5.030 -6.455 11.081 1.00 59.41 103 VAL A N 1
ATOM 835 C CA . VAL A 1 103 ? -5.992 -6.326 12.179 1.00 59.41 103 VAL A CA 1
ATOM 836 C C . VAL A 1 103 ? -5.438 -7.134 13.349 1.00 59.41 103 VAL A C 1
ATOM 838 O O . VAL A 1 103 ? -5.518 -8.36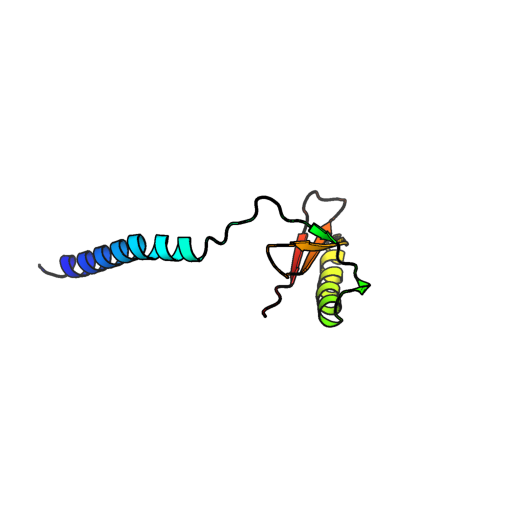1 13.345 1.00 59.41 103 VAL A O 1
ATOM 841 N N . SER A 1 104 ? -4.802 -6.437 14.289 1.00 51.25 104 SER A N 1
ATOM 842 C CA . SER A 1 104 ? -4.358 -6.973 15.583 1.00 51.25 104 SER A CA 1
ATOM 843 C C . SER A 1 104 ? -5.526 -7.230 16.524 1.00 51.25 104 SER A C 1
ATOM 845 O O . SER A 1 104 ? -6.370 -6.306 16.614 1.00 51.25 104 SER A O 1
#

Radius of gyration: 23.31 Å; Cα contacts (8 Å, |Δi|>4): 103; chains: 1; bounding box: 67×40×40 Å

Solvent-accessible surface area (backbone atoms only — not comparable to full-atom values): 6259 Å² total; per-residue (Å²): 144,80,75,70,66,60,57,55,50,49,51,50,51,51,50,51,52,46,48,68,55,48,46,59,55,52,51,59,70,66,58,64,83,75,68,96,69,67,52,76,44,78,46,61,78,84,78,49,52,71,68,57,48,53,56,47,48,63,48,50,59,58,35,44,77,71,57,27,41,82,74,51,37,30,29,39,51,96,78,47,92,35,45,34,38,38,25,44,24,100,92,46,94,64,70,50,75,49,72,50,78,75,85,127